Protein AF-A0A9Q1R254-F1 (afdb_monomer_lite)

InterPro domains:
  IPR029058 Alpha/Beta hydrolase fold [G3DSA:3.40.50.1820] (27-172)
  IPR029058 Alpha/Beta hydrolase fold [SSF53474] (48-143)

Foldseek 3Di:
DDDDDDDDDDPPPVVVVVVVCVVVVVVVVVVVVVVVVLCVLDDDVVVCVVVVCPQEHEEEAEAQRVSNVVSCCPPPVRRYPYYYYHNYPDDLPDPPDDVVVSVVVLVLADPLQNVLVCCCPVVVVCNVVVCPDPVGDDGCVVVVPCPSPDPVRVVCVVVVVVVVVVVVVVVVVVVVD

Structure (mmCIF, N/CA/C/O backbone):
data_AF-A0A9Q1R254-F1
#
_entry.id   AF-A0A9Q1R254-F1
#
loop_
_atom_site.group_PDB
_atom_site.id
_atom_site.type_symbol
_atom_site.label_atom_id
_atom_site.label_alt_id
_atom_site.label_comp_id
_atom_site.label_asym_id
_atom_site.label_entity_id
_atom_site.label_seq_id
_atom_site.pdbx_PDB_ins_code
_atom_site.Cartn_x
_atom_site.Cartn_y
_atom_site.Cartn_z
_atom_site.occupancy
_atom_site.B_iso_or_equiv
_atom_site.auth_seq_id
_atom_site.auth_comp_id
_atom_site.auth_asym_id
_atom_site.auth_atom_id
_atom_site.pdbx_PDB_model_num
ATOM 1 N N . MET A 1 1 ? 62.748 18.269 18.578 1.00 40.09 1 MET A N 1
ATOM 2 C CA . MET A 1 1 ? 61.401 18.625 19.075 1.00 40.09 1 MET A CA 1
ATOM 3 C C . MET A 1 1 ? 60.491 17.423 18.881 1.00 40.09 1 MET A C 1
ATOM 5 O O . MET A 1 1 ? 60.036 17.167 17.776 1.00 40.09 1 MET A O 1
ATOM 9 N N . THR A 1 2 ? 60.335 16.619 19.926 1.00 38.47 2 THR A N 1
ATOM 10 C CA . THR A 1 2 ? 59.513 15.404 19.957 1.00 38.47 2 THR A CA 1
ATOM 11 C C . THR A 1 2 ? 58.050 15.796 20.177 1.00 38.47 2 THR A C 1
ATOM 13 O O . THR A 1 2 ? 57.707 16.330 21.225 1.00 38.47 2 THR A O 1
ATOM 16 N N . GLN A 1 3 ? 57.187 15.561 19.187 1.00 42.81 3 GLN A N 1
ATOM 17 C CA . GLN A 1 3 ? 55.733 15.679 19.339 1.00 42.81 3 GLN A CA 1
ATOM 18 C C . GLN A 1 3 ? 55.213 14.425 20.053 1.00 42.81 3 GLN A C 1
ATOM 20 O O . GLN A 1 3 ? 55.201 13.330 19.491 1.00 42.81 3 GLN A O 1
ATOM 25 N N . GLN A 1 4 ? 54.820 14.583 21.315 1.00 41.72 4 GLN A N 1
ATOM 26 C CA . GLN A 1 4 ? 54.208 13.544 22.135 1.00 41.72 4 GLN A CA 1
ATOM 27 C C . GLN A 1 4 ? 52.731 13.402 21.742 1.00 41.72 4 GLN A C 1
ATOM 29 O O . GLN A 1 4 ? 51.895 14.225 22.103 1.00 41.72 4 GLN A O 1
ATOM 34 N N . LYS A 1 5 ? 52.402 12.358 20.974 1.00 48.88 5 LYS A N 1
ATOM 35 C CA . LYS A 1 5 ? 51.019 12.019 20.614 1.00 48.88 5 LYS A CA 1
ATOM 36 C C . LYS A 1 5 ? 50.372 11.292 21.799 1.00 48.88 5 LYS A C 1
ATOM 38 O O . LYS A 1 5 ? 50.595 10.099 21.987 1.00 48.88 5 LYS A O 1
ATOM 43 N N . SER A 1 6 ? 49.614 12.009 22.626 1.00 45.56 6 SER A N 1
ATOM 44 C CA . SER A 1 6 ? 48.858 11.424 23.737 1.00 45.56 6 SER A CA 1
ATOM 45 C C . SER A 1 6 ? 47.623 10.685 23.209 1.00 45.56 6 SER A C 1
ATOM 47 O O . SER A 1 6 ? 46.562 11.254 22.964 1.00 45.56 6 SER A O 1
ATOM 49 N N . SER A 1 7 ? 47.757 9.377 23.012 1.00 56.75 7 SER A N 1
ATOM 50 C CA . SER A 1 7 ? 46.615 8.480 22.850 1.00 56.75 7 SER A CA 1
ATOM 51 C C . SER A 1 7 ? 45.930 8.307 24.204 1.00 56.75 7 SER A C 1
ATOM 53 O O . SER A 1 7 ? 46.483 7.664 25.095 1.00 56.75 7 SER A O 1
ATOM 55 N N . ILE A 1 8 ? 44.741 8.893 24.359 1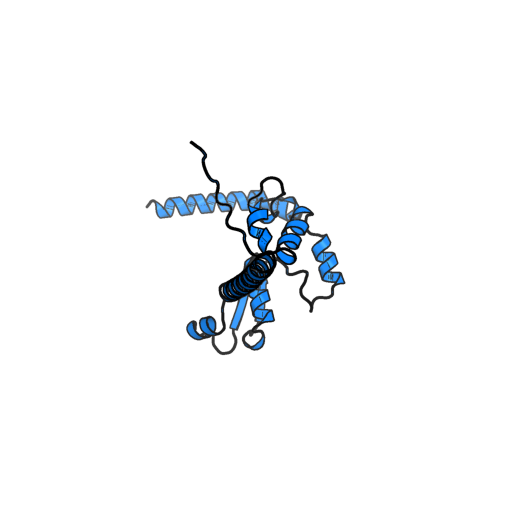.00 61.72 8 ILE A N 1
ATOM 56 C CA . ILE A 1 8 ? 43.856 8.666 25.508 1.00 61.72 8 ILE A CA 1
ATOM 57 C C . ILE A 1 8 ? 43.445 7.182 25.485 1.00 61.72 8 ILE A C 1
ATOM 59 O O . ILE A 1 8 ? 42.786 6.765 24.528 1.00 61.72 8 ILE A O 1
ATOM 63 N N . PRO A 1 9 ? 43.820 6.359 26.480 1.00 54.50 9 PRO A N 1
ATOM 64 C CA . PRO A 1 9 ? 43.433 4.957 26.499 1.00 54.50 9 PRO A CA 1
ATOM 65 C C . PRO A 1 9 ? 41.979 4.861 26.970 1.00 54.50 9 PRO A C 1
ATOM 67 O O . PRO A 1 9 ? 41.678 5.092 28.140 1.00 54.50 9 PRO A O 1
ATOM 70 N N . LEU A 1 10 ? 41.056 4.542 26.059 1.00 55.44 10 LEU A N 1
ATOM 71 C CA . LEU A 1 10 ? 39.686 4.224 26.456 1.00 55.44 10 LEU A CA 1
ATOM 72 C C . LEU A 1 10 ? 39.630 2.803 27.053 1.00 55.44 10 LEU A C 1
ATOM 74 O O . LEU A 1 10 ? 40.148 1.869 26.435 1.00 55.44 10 LEU A O 1
ATOM 78 N N . PRO A 1 11 ? 38.982 2.605 28.218 1.00 57.16 11 PRO A N 1
ATOM 79 C CA . PRO A 1 11 ? 38.885 1.298 28.856 1.00 57.16 11 PRO A CA 1
ATOM 80 C C . PRO A 1 11 ? 38.112 0.304 27.977 1.00 57.16 11 PRO A C 1
ATOM 82 O O . PRO A 1 11 ? 36.955 0.534 27.608 1.00 57.16 11 PRO A O 1
ATOM 85 N N . SER A 1 12 ? 38.744 -0.836 27.690 1.00 58.22 12 SER A N 1
ATOM 86 C CA . SER A 1 12 ? 38.355 -1.868 26.712 1.00 58.22 12 SER A CA 1
ATOM 87 C C . SER A 1 12 ? 37.078 -2.669 27.029 1.00 58.22 12 SER A C 1
ATOM 89 O O . SER A 1 12 ? 36.809 -3.682 26.395 1.00 58.22 12 SER A O 1
ATOM 91 N N . GLY A 1 13 ? 36.239 -2.203 27.955 1.00 60.00 13 GLY A N 1
ATOM 92 C CA . GLY A 1 13 ? 34.923 -2.791 28.250 1.00 60.00 13 GLY A CA 1
ATOM 93 C C . GLY A 1 13 ? 33.771 -1.785 28.280 1.00 60.00 13 GLY A C 1
ATOM 94 O O . GLY A 1 13 ? 32.606 -2.177 28.351 1.00 60.00 13 GLY A O 1
ATOM 95 N N . MET A 1 14 ? 34.071 -0.484 28.226 1.00 63.06 14 MET A N 1
ATOM 96 C CA . MET A 1 14 ? 33.072 0.577 28.390 1.00 63.06 14 MET A CA 1
ATOM 97 C C . MET A 1 14 ? 32.495 1.030 27.045 1.00 63.06 14 MET A C 1
ATOM 99 O O . MET A 1 14 ? 31.312 1.343 26.955 1.00 63.06 14 MET A O 1
ATOM 103 N N . PHE A 1 15 ? 33.301 0.970 25.981 1.00 66.38 15 PHE A N 1
ATOM 104 C CA . PHE A 1 15 ? 32.892 1.357 24.630 1.00 66.38 15 PHE A CA 1
ATOM 105 C C . PHE A 1 15 ? 31.751 0.485 24.088 1.00 66.38 15 PHE A C 1
ATOM 107 O O . PHE A 1 15 ? 30.771 1.012 23.575 1.00 66.38 15 PHE A O 1
ATOM 114 N N . GLY A 1 16 ? 31.822 -0.838 24.278 1.00 64.56 16 GLY A N 1
ATOM 115 C CA . GLY A 1 16 ? 30.761 -1.755 23.845 1.00 64.56 16 GLY A CA 1
ATOM 116 C C . GLY A 1 16 ? 29.430 -1.520 24.568 1.00 64.56 16 GLY A C 1
ATOM 117 O O . GLY A 1 16 ? 28.373 -1.576 23.947 1.00 64.56 16 GLY A O 1
ATOM 118 N N . LYS A 1 17 ? 29.473 -1.179 25.863 1.00 69.56 17 LYS A N 1
ATOM 119 C CA . LYS A 1 17 ? 28.273 -0.848 26.648 1.00 69.56 17 LYS A CA 1
ATOM 120 C C . LYS A 1 17 ? 27.671 0.491 26.228 1.00 69.56 17 LYS A C 1
ATOM 122 O O . LYS A 1 17 ? 26.460 0.580 26.071 1.00 69.56 17 LYS A O 1
ATOM 127 N N . ILE A 1 18 ? 28.509 1.504 25.999 1.00 77.38 18 ILE A N 1
ATOM 128 C CA . ILE A 1 18 ? 28.068 2.808 25.485 1.00 77.38 18 ILE A CA 1
ATOM 129 C C . ILE A 1 18 ? 27.440 2.638 24.098 1.00 77.38 18 ILE A C 1
ATOM 131 O O . ILE A 1 18 ? 26.356 3.156 23.859 1.00 77.38 18 ILE A O 1
ATOM 135 N N . LEU A 1 19 ? 28.058 1.850 23.216 1.00 74.38 19 LEU A N 1
ATOM 136 C CA . LEU A 1 19 ? 27.525 1.573 21.885 1.00 74.38 19 LEU A CA 1
ATOM 137 C C . LEU A 1 19 ? 26.190 0.820 21.948 1.00 74.38 19 LEU A C 1
ATOM 139 O O . LEU A 1 19 ? 25.266 1.172 21.224 1.00 74.38 19 LEU A O 1
ATOM 143 N N . ALA A 1 20 ? 26.054 -0.161 22.845 1.00 69.56 20 AL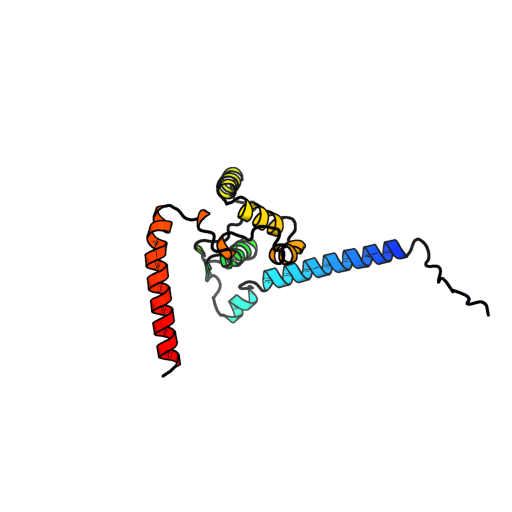A A N 1
ATOM 144 C CA . ALA A 1 20 ? 24.800 -0.882 23.050 1.00 69.56 20 ALA A CA 1
ATOM 145 C C . ALA A 1 20 ? 23.686 0.030 23.587 1.00 69.56 20 ALA A C 1
ATOM 147 O O . ALA A 1 20 ? 22.558 -0.048 23.114 1.00 69.56 20 ALA A O 1
ATOM 148 N N . VAL A 1 21 ? 23.993 0.931 24.525 1.00 77.06 21 VAL A N 1
ATOM 149 C CA . VAL A 1 21 ? 23.020 1.905 25.051 1.00 77.06 21 VAL A CA 1
ATOM 150 C C . VAL A 1 21 ? 22.623 2.920 23.980 1.00 77.06 21 VAL A C 1
ATOM 152 O O . VAL A 1 21 ? 21.440 3.219 23.846 1.00 77.06 21 VAL A O 1
ATOM 155 N N . LEU A 1 22 ? 23.573 3.404 23.176 1.00 78.50 22 LEU A N 1
ATOM 156 C CA . LEU A 1 22 ? 23.280 4.281 22.041 1.00 78.50 22 LEU A CA 1
ATOM 157 C C . LEU A 1 22 ? 22.449 3.561 20.976 1.00 78.50 22 LEU A C 1
ATOM 159 O O . LEU A 1 22 ? 21.529 4.156 20.427 1.00 78.50 22 LEU A O 1
ATOM 163 N N . PHE A 1 23 ? 22.717 2.279 20.723 1.00 77.56 23 PHE A N 1
ATOM 164 C CA . PHE A 1 23 ? 21.960 1.465 19.777 1.00 77.56 23 PHE A CA 1
ATOM 165 C C . PHE A 1 23 ? 20.539 1.180 20.272 1.00 77.56 23 PHE A C 1
ATOM 167 O O . PHE A 1 23 ? 19.589 1.390 19.530 1.00 77.56 23 PHE A O 1
ATOM 174 N N . ILE A 1 24 ? 20.362 0.786 21.536 1.00 75.88 24 ILE A N 1
ATOM 175 C CA . ILE A 1 24 ? 19.038 0.581 22.146 1.00 75.88 24 ILE A CA 1
ATOM 176 C C . ILE A 1 24 ? 18.273 1.906 22.226 1.00 75.88 24 ILE A C 1
ATOM 178 O O . ILE A 1 24 ? 17.088 1.944 21.913 1.00 75.88 24 ILE A O 1
ATOM 182 N N . GLY A 1 25 ? 18.942 3.001 22.592 1.00 76.25 25 GLY A N 1
ATOM 183 C CA . GLY A 1 25 ? 18.357 4.341 22.616 1.00 76.25 25 GLY A CA 1
ATOM 184 C C . GLY A 1 25 ? 17.936 4.813 21.225 1.00 76.25 25 GLY A C 1
ATOM 185 O O . GLY A 1 25 ? 16.844 5.352 21.070 1.00 76.25 25 GLY A O 1
ATOM 186 N N . PHE A 1 26 ? 18.748 4.540 20.203 1.00 80.88 26 PHE A N 1
ATOM 187 C CA . PHE A 1 26 ? 18.415 4.810 18.807 1.00 80.88 26 PHE A CA 1
ATOM 188 C C . PHE A 1 26 ? 17.265 3.928 18.312 1.00 80.88 26 PHE A C 1
ATOM 190 O O . PHE A 1 26 ? 16.360 4.441 17.667 1.00 80.88 26 PHE A O 1
ATOM 197 N N . LEU A 1 27 ? 17.239 2.636 18.657 1.00 71.19 27 LEU A N 1
ATOM 198 C CA . LEU A 1 27 ? 16.130 1.735 18.334 1.00 71.19 27 LEU A CA 1
ATOM 199 C C . LEU A 1 27 ? 14.831 2.161 19.025 1.00 71.19 27 LEU A C 1
ATOM 201 O O . LEU A 1 27 ? 13.783 2.154 18.393 1.00 71.19 27 LEU A O 1
ATOM 205 N N . ALA A 1 28 ? 14.889 2.570 20.292 1.00 67.62 28 ALA A N 1
ATOM 206 C CA . ALA A 1 28 ? 13.735 3.069 21.034 1.00 67.62 28 ALA A CA 1
ATOM 207 C C . ALA A 1 28 ? 13.244 4.417 20.482 1.00 67.62 28 ALA A C 1
ATOM 209 O O . ALA A 1 28 ? 12.041 4.621 20.339 1.00 67.62 28 ALA A O 1
ATOM 210 N N . TYR A 1 29 ? 14.163 5.318 20.123 1.00 73.44 29 TYR A N 1
ATOM 211 C CA . TYR A 1 29 ? 13.840 6.580 19.462 1.00 73.44 29 TYR A CA 1
ATOM 212 C C . TYR A 1 29 ? 13.232 6.349 18.078 1.00 73.44 29 TYR A C 1
ATOM 214 O O . TYR A 1 29 ? 12.195 6.924 17.774 1.00 73.44 29 TYR A O 1
ATOM 222 N N . ALA A 1 30 ? 13.818 5.465 17.269 1.00 64.69 30 ALA A N 1
ATOM 223 C CA . ALA A 1 30 ? 13.290 5.088 15.966 1.00 64.69 30 ALA A CA 1
ATOM 224 C C . ALA A 1 30 ? 11.918 4.419 16.101 1.00 64.69 30 ALA A C 1
ATOM 226 O O . ALA A 1 30 ? 11.001 4.779 15.377 1.00 64.69 30 ALA A O 1
ATOM 227 N N . TYR A 1 31 ? 11.732 3.517 17.069 1.00 60.09 31 TYR A N 1
ATOM 228 C CA . TYR A 1 31 ? 10.437 2.901 17.364 1.00 60.09 31 TYR A CA 1
ATOM 229 C C . TYR A 1 31 ? 9.390 3.947 17.752 1.00 60.09 31 TYR A C 1
ATOM 231 O O . T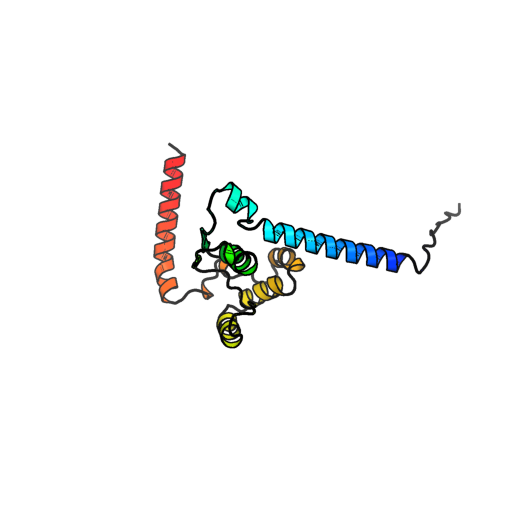YR A 1 31 ? 8.276 3.916 17.236 1.00 60.09 31 TYR A O 1
ATOM 239 N N . ARG A 1 32 ? 9.748 4.911 18.609 1.00 57.81 32 ARG A N 1
ATOM 240 C CA . ARG A 1 32 ? 8.846 5.995 19.010 1.00 57.81 32 ARG A CA 1
ATOM 241 C C . ARG A 1 32 ? 8.540 6.950 17.857 1.00 57.81 32 ARG A C 1
ATOM 243 O O . ARG A 1 32 ? 7.381 7.278 17.662 1.00 57.81 32 ARG A O 1
ATOM 250 N N . ALA A 1 33 ? 9.530 7.317 17.049 1.00 51.31 33 ALA A N 1
ATOM 251 C CA . ALA A 1 33 ? 9.336 8.135 15.854 1.00 51.31 33 ALA A CA 1
ATOM 252 C C . ALA A 1 33 ? 8.478 7.414 14.799 1.00 51.31 33 ALA A C 1
ATOM 254 O O . ALA A 1 33 ? 7.669 8.045 14.128 1.00 51.31 33 ALA A O 1
ATOM 255 N N . ILE A 1 34 ? 8.601 6.088 14.684 1.00 53.78 34 ILE A N 1
ATOM 256 C CA . ILE A 1 34 ? 7.737 5.257 13.837 1.00 53.78 34 ILE A CA 1
ATOM 257 C C . ILE A 1 34 ? 6.312 5.210 14.408 1.00 53.78 34 ILE A C 1
ATOM 259 O O . ILE A 1 34 ? 5.368 5.347 13.640 1.00 53.78 34 ILE A O 1
ATOM 263 N N . GLN A 1 35 ? 6.129 5.078 15.727 1.00 50.31 35 GLN A N 1
ATOM 264 C CA . GLN A 1 35 ? 4.805 5.147 16.367 1.00 50.31 35 GLN A CA 1
ATOM 265 C C . GLN A 1 35 ? 4.150 6.518 16.175 1.00 50.31 35 GLN A C 1
ATOM 267 O O . GLN A 1 35 ? 2.996 6.595 15.773 1.00 50.31 35 GLN A O 1
ATOM 272 N N . GLU A 1 36 ? 4.895 7.601 16.388 1.00 47.28 36 GLU A N 1
ATOM 273 C CA . GLU A 1 36 ? 4.424 8.970 16.169 1.00 47.28 36 GLU A CA 1
ATOM 274 C C . GLU A 1 36 ? 4.097 9.216 14.690 1.00 47.28 36 GLU A C 1
ATOM 276 O O . GLU A 1 36 ? 3.077 9.824 14.395 1.00 47.28 36 GLU A O 1
ATOM 281 N N . ALA A 1 37 ? 4.876 8.672 13.749 1.00 45.53 37 ALA A N 1
ATOM 282 C CA . ALA A 1 37 ? 4.577 8.744 12.319 1.00 45.53 37 ALA A CA 1
ATOM 283 C C . ALA A 1 37 ? 3.352 7.898 11.914 1.00 45.53 37 ALA A C 1
ATOM 285 O O . ALA A 1 37 ? 2.582 8.310 11.046 1.00 45.53 37 ALA A O 1
ATOM 286 N N . VAL A 1 38 ? 3.132 6.744 12.551 1.00 47.69 38 VAL A N 1
ATOM 287 C CA . VAL A 1 38 ? 1.933 5.905 12.359 1.00 47.69 38 VAL A CA 1
ATOM 288 C C . VAL A 1 38 ? 0.686 6.588 12.929 1.00 47.69 38 VAL A C 1
ATOM 290 O O . VAL A 1 38 ? -0.366 6.553 12.299 1.00 47.69 38 VAL A O 1
ATOM 293 N N . VAL A 1 39 ? 0.800 7.277 14.067 1.00 50.25 39 VAL A N 1
ATOM 294 C CA . VAL A 1 39 ? -0.286 8.092 14.640 1.00 50.25 39 VAL A CA 1
ATOM 295 C C . VAL A 1 39 ? -0.522 9.370 13.818 1.00 50.25 39 VAL A C 1
ATOM 297 O O . VAL A 1 39 ? -1.663 9.789 13.642 1.00 50.25 39 VAL A O 1
ATOM 300 N N . ALA A 1 40 ? 0.529 9.968 13.251 1.00 45.41 40 ALA A N 1
ATOM 301 C CA . ALA A 1 40 ? 0.447 11.208 12.479 1.00 45.41 40 ALA A CA 1
ATOM 302 C C . ALA A 1 40 ? -0.083 11.036 11.042 1.00 45.41 40 ALA A C 1
ATOM 304 O O . ALA A 1 40 ? -0.397 12.032 10.394 1.00 45.41 40 ALA A O 1
ATOM 305 N N . THR A 1 41 ? -0.197 9.809 10.517 1.00 51.34 41 THR A N 1
ATOM 306 C CA . THR A 1 41 ? -0.538 9.572 9.098 1.00 51.34 41 THR A CA 1
ATOM 307 C C . THR A 1 41 ? -2.025 9.351 8.794 1.00 51.34 41 THR A C 1
ATOM 309 O O . THR A 1 41 ? -2.375 9.148 7.633 1.00 51.34 41 THR A O 1
ATOM 312 N N . GLY A 1 42 ? -2.932 9.520 9.762 1.00 60.53 42 GLY A N 1
ATOM 313 C CA . GLY A 1 42 ? -4.342 9.784 9.444 1.00 60.53 42 GLY A CA 1
ATOM 314 C C . GLY A 1 42 ? -5.316 9.378 10.542 1.00 60.53 42 GLY A C 1
ATOM 315 O O . GLY A 1 42 ? -5.500 8.193 10.771 1.00 60.53 42 GLY A O 1
ATOM 316 N N . LEU A 1 43 ? -5.969 10.369 11.161 1.00 61.03 43 LEU A N 1
ATOM 317 C CA . LEU A 1 43 ? -7.022 10.242 12.185 1.00 61.03 43 LEU A CA 1
ATOM 318 C C . LEU A 1 43 ? -6.641 9.433 13.443 1.00 61.03 43 LEU A C 1
ATOM 320 O O . LEU A 1 43 ? -7.005 8.271 13.595 1.00 61.03 43 LEU A O 1
ATOM 324 N N . SER A 1 44 ? -6.005 10.081 14.422 1.00 68.81 44 SER A N 1
ATOM 325 C CA . SER A 1 44 ? -6.034 9.564 15.797 1.00 68.81 44 SER A CA 1
ATOM 326 C C . SER A 1 44 ? -7.454 9.697 16.392 1.00 68.81 44 SER A C 1
ATOM 328 O O . SER A 1 44 ? -8.238 10.520 15.904 1.00 68.81 44 SER A O 1
ATOM 330 N N . PRO A 1 45 ? -7.826 8.921 17.431 1.00 69.19 45 PRO A N 1
ATOM 331 C CA . PRO A 1 45 ? -9.091 9.106 18.150 1.00 69.19 45 PRO A CA 1
ATOM 332 C C . PRO A 1 45 ? -9.328 10.551 18.582 1.00 69.19 45 PRO A C 1
ATOM 334 O O . PRO A 1 45 ? -10.425 11.068 18.414 1.00 69.19 45 PRO A O 1
ATOM 337 N N . GLU A 1 46 ? -8.279 11.216 19.059 1.00 72.81 46 GLU A N 1
ATOM 338 C CA . GLU A 1 46 ? -8.325 12.598 19.523 1.00 72.81 46 GLU A CA 1
ATOM 339 C C . GLU A 1 46 ? -8.632 13.555 18.371 1.00 72.81 46 GLU A C 1
ATOM 341 O O . GLU A 1 46 ? -9.432 14.471 18.534 1.00 72.81 46 GLU A O 1
ATOM 346 N N . LEU A 1 47 ? -8.054 13.322 17.186 1.00 76.25 47 LEU A N 1
ATOM 347 C CA . LEU A 1 47 ? -8.380 14.099 15.991 1.00 76.25 47 LEU A CA 1
ATOM 348 C C . LEU A 1 47 ? -9.819 13.833 15.529 1.00 76.25 47 LEU A C 1
ATOM 350 O O . LEU A 1 47 ? -10.510 14.760 15.121 1.00 76.25 47 LEU A O 1
ATOM 354 N N . ALA A 1 48 ? -10.294 12.588 15.607 1.00 78.31 48 ALA A N 1
ATOM 355 C CA . ALA A 1 48 ? -11.681 12.257 15.284 1.00 78.31 48 ALA A CA 1
ATOM 356 C C . ALA A 1 48 ? -12.678 12.920 16.252 1.00 78.31 48 ALA A C 1
ATOM 358 O O . ALA A 1 48 ? -13.744 13.362 15.821 1.00 78.31 48 ALA A O 1
ATOM 359 N N . ASP A 1 49 ? -12.316 13.021 17.534 1.00 85.00 49 ASP A N 1
ATOM 360 C CA . ASP A 1 49 ? -13.098 13.711 18.561 1.00 85.00 49 ASP A CA 1
ATOM 361 C C . ASP A 1 49 ? -13.078 15.233 18.347 1.00 85.00 49 ASP A C 1
ATOM 363 O O . ASP A 1 49 ? -14.126 15.869 18.405 1.00 85.00 49 ASP A O 1
ATOM 367 N N . GLN A 1 50 ? -11.918 15.814 18.011 1.00 85.19 50 GLN A N 1
ATOM 368 C CA . GLN A 1 50 ? -11.782 17.234 17.650 1.00 85.19 50 GLN A CA 1
ATOM 369 C C . GLN A 1 50 ? -12.565 17.616 16.391 1.00 85.19 50 GLN A C 1
ATOM 371 O O . GLN A 1 50 ? -13.046 18.739 16.280 1.00 85.19 50 GLN A O 1
ATOM 376 N N . LEU A 1 51 ? -12.669 16.694 15.434 1.00 84.00 51 LEU A N 1
ATOM 377 C CA . LEU A 1 51 ? -13.458 16.862 14.215 1.00 84.00 51 LEU A CA 1
ATOM 378 C C . LEU A 1 51 ? -14.945 16.541 14.421 1.00 84.00 51 LEU A C 1
ATOM 380 O O . LEU A 1 51 ? -15.702 16.565 13.452 1.00 84.00 51 LEU A O 1
ATOM 384 N N . GLU A 1 52 ? -15.354 16.212 15.651 1.00 88.94 52 GLU A N 1
ATOM 385 C CA . GLU A 1 52 ? -16.733 15.888 16.023 1.00 88.94 52 GLU A CA 1
ATOM 386 C C . GLU A 1 52 ? -17.358 14.801 15.127 1.00 88.94 52 GLU A C 1
ATOM 388 O O . GLU A 1 52 ? -18.558 14.796 14.852 1.00 88.94 52 GLU A O 1
ATOM 393 N N . LEU A 1 53 ? -16.554 13.819 14.691 1.00 85.81 53 LEU A N 1
ATOM 394 C CA . LEU A 1 53 ? -17.000 12.742 13.790 1.00 85.81 53 LEU A CA 1
ATOM 395 C C . LEU A 1 53 ? -17.989 11.767 14.449 1.00 85.81 53 LEU A C 1
ATOM 397 O O . LEU A 1 53 ? -18.522 10.870 13.794 1.00 85.81 53 LEU A O 1
ATOM 401 N N . GLY A 1 54 ? -18.220 11.931 15.750 1.00 88.69 54 GLY A N 1
ATOM 402 C CA . GLY A 1 54 ? -19.089 11.095 16.558 1.00 88.69 54 GLY A CA 1
ATOM 403 C C . GLY A 1 54 ? -18.419 9.809 17.047 1.00 88.69 54 GLY A C 1
ATOM 404 O O . GLY A 1 54 ? -17.206 9.593 16.953 1.00 88.69 54 GLY A O 1
ATOM 405 N N . SER A 1 55 ? -19.246 8.929 17.613 1.00 90.62 55 SER A N 1
ATOM 406 C CA . SER A 1 55 ? -18.788 7.672 18.213 1.00 90.62 55 SER A CA 1
ATOM 407 C C . SER A 1 55 ? -18.273 6.674 17.173 1.00 90.62 55 SER A C 1
ATOM 409 O O . SER A 1 55 ? -17.318 5.945 17.452 1.00 90.62 55 SER A O 1
ATOM 411 N N . LYS A 1 56 ? -18.866 6.667 15.971 1.00 93.50 56 LYS A N 1
ATOM 412 C CA . LYS A 1 56 ? -18.427 5.863 14.827 1.00 93.50 56 LYS A CA 1
ATOM 413 C C . LYS A 1 56 ? -18.481 6.650 13.523 1.00 93.50 56 LYS A C 1
ATOM 415 O O . LYS A 1 56 ? -19.465 7.336 13.272 1.00 93.50 56 LYS A O 1
ATOM 420 N N . PHE A 1 57 ? -17.481 6.465 12.664 1.00 90.69 57 PHE A N 1
ATOM 421 C CA . PHE A 1 57 ? -17.377 7.163 11.378 1.00 90.69 57 PHE A CA 1
ATOM 422 C C . PHE A 1 57 ? -16.933 6.242 10.234 1.00 90.69 57 PHE A C 1
ATOM 424 O O . PHE A 1 57 ? -16.421 5.144 10.456 1.00 90.69 57 PHE A O 1
ATOM 431 N N . TYR A 1 58 ? -17.148 6.681 8.993 1.00 92.12 58 TYR A N 1
ATOM 432 C CA . TYR A 1 58 ? -16.661 5.992 7.797 1.00 92.12 58 TYR A CA 1
ATOM 433 C C . TYR A 1 58 ? -15.307 6.552 7.371 1.00 92.12 58 TYR A C 1
ATOM 435 O O . TYR A 1 58 ? -15.074 7.755 7.470 1.00 92.12 58 TYR A O 1
ATOM 443 N N . VAL A 1 59 ? -14.435 5.695 6.843 1.00 90.62 59 VAL A N 1
ATOM 444 C CA . VAL A 1 59 ? -13.149 6.117 6.274 1.00 90.62 59 VAL A CA 1
ATOM 445 C C . VAL A 1 59 ? -12.977 5.580 4.857 1.00 90.62 59 VAL A C 1
ATOM 447 O O . VAL A 1 59 ? -13.346 4.445 4.568 1.00 90.62 59 VAL A O 1
ATOM 450 N N . ALA A 1 60 ? -12.405 6.386 3.965 1.00 89.69 60 ALA A N 1
ATOM 451 C CA . ALA A 1 60 ? -12.052 5.972 2.613 1.00 89.69 60 ALA A CA 1
ATOM 452 C C . ALA A 1 60 ? -10.584 6.303 2.323 1.00 89.69 60 ALA A C 1
ATOM 454 O O . ALA A 1 60 ? -10.131 7.415 2.589 1.00 89.69 60 ALA A O 1
ATOM 455 N N . GLY A 1 61 ? -9.846 5.339 1.775 1.00 85.75 61 GLY A N 1
ATOM 456 C CA . GLY A 1 61 ? -8.432 5.479 1.433 1.00 85.75 61 GLY A CA 1
ATOM 457 C C . GLY A 1 61 ? -8.207 5.240 -0.051 1.00 85.75 61 GLY A C 1
ATOM 458 O O . GLY A 1 61 ? -8.593 4.194 -0.569 1.00 85.75 61 GLY A O 1
ATOM 459 N N . PHE A 1 62 ? -7.561 6.191 -0.723 1.00 85.19 62 PHE A N 1
ATOM 460 C CA . PHE A 1 62 ? -7.161 6.070 -2.125 1.00 85.19 62 PHE A CA 1
ATOM 461 C C . PHE A 1 62 ? -5.647 5.876 -2.242 1.00 85.19 62 PHE A C 1
ATOM 463 O O . PHE A 1 62 ? -4.887 6.623 -1.621 1.00 85.19 62 PHE A O 1
ATOM 470 N N . SER A 1 63 ? -5.196 4.914 -3.056 1.00 85.12 63 SER A N 1
ATOM 471 C CA . SER A 1 63 ? -3.766 4.675 -3.306 1.00 85.12 63 SER A CA 1
ATOM 472 C C . SER A 1 63 ? -2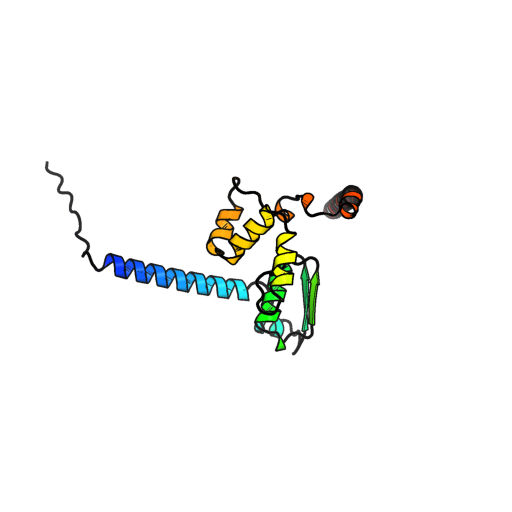.978 4.488 -1.998 1.00 85.12 63 SER A C 1
ATOM 474 O O . SER A 1 63 ? -3.320 3.628 -1.180 1.00 85.12 63 SER A O 1
ATOM 476 N N . MET A 1 64 ? -1.944 5.296 -1.758 1.00 83.00 64 MET A N 1
ATOM 477 C CA . MET A 1 64 ? -1.159 5.278 -0.520 1.00 83.00 64 MET A CA 1
ATOM 478 C C . MET A 1 64 ? -2.004 5.577 0.730 1.00 83.00 64 MET A C 1
ATOM 480 O O . MET A 1 64 ? -1.694 5.075 1.807 1.00 83.00 64 MET A O 1
ATOM 484 N N . GLY A 1 65 ? -3.125 6.293 0.586 1.00 81.56 65 GLY A N 1
ATOM 485 C CA . GLY A 1 65 ? -4.099 6.520 1.658 1.00 81.56 65 GLY A CA 1
ATOM 486 C C . GLY A 1 65 ? -4.736 5.234 2.199 1.00 81.56 65 GLY A C 1
ATOM 487 O O . GLY A 1 65 ? -5.252 5.229 3.313 1.00 81.56 65 GLY A O 1
ATOM 488 N N . GLY A 1 66 ? -4.642 4.116 1.470 1.00 86.38 66 GLY A N 1
ATOM 489 C CA . GLY A 1 66 ? -5.007 2.800 1.993 1.00 86.38 66 GLY A CA 1
ATOM 490 C C . GLY A 1 66 ? -4.213 2.409 3.245 1.00 86.38 66 GLY A C 1
ATOM 491 O O . GLY A 1 66 ? -4.772 1.774 4.130 1.00 86.38 66 GLY A O 1
ATOM 492 N N . GLN A 1 67 ? -2.951 2.840 3.383 1.00 84.88 67 GLN A N 1
ATOM 493 C CA . GLN A 1 67 ? -2.123 2.554 4.567 1.00 84.88 67 GLN A CA 1
ATOM 494 C C . GLN A 1 67 ? -2.692 3.173 5.851 1.00 84.88 67 GLN A C 1
ATOM 496 O O . GLN A 1 67 ? -2.672 2.537 6.908 1.00 84.88 67 GLN A O 1
ATOM 501 N N . ALA A 1 68 ? -3.274 4.371 5.751 1.00 83.81 68 ALA A N 1
ATOM 502 C CA . ALA A 1 68 ? -3.983 4.994 6.865 1.00 83.81 68 ALA A CA 1
ATOM 503 C C . ALA A 1 68 ? -5.231 4.176 7.232 1.00 83.81 68 ALA A C 1
ATOM 505 O O . ALA A 1 68 ? -5.431 3.832 8.392 1.00 83.81 68 ALA A O 1
ATOM 506 N N . VAL A 1 69 ? -6.020 3.757 6.237 1.00 88.12 69 VAL A N 1
ATOM 507 C CA . VAL A 1 69 ? -7.209 2.918 6.466 1.00 88.12 69 VAL A CA 1
ATOM 508 C C . VAL A 1 69 ? -6.852 1.575 7.110 1.00 88.12 69 VAL A C 1
ATOM 510 O O . VAL A 1 69 ? -7.502 1.180 8.076 1.00 88.12 69 VAL A O 1
ATOM 513 N N . TRP A 1 70 ? -5.797 0.896 6.646 1.00 87.62 70 TRP A N 1
ATOM 514 C CA . TRP A 1 70 ? -5.307 -0.343 7.262 1.00 87.62 70 TRP A CA 1
ATOM 515 C C . TRP A 1 70 ? -4.907 -0.135 8.727 1.00 87.62 70 TRP A C 1
ATOM 517 O O . TRP A 1 70 ? -5.224 -0.961 9.581 1.00 87.62 70 TRP A O 1
ATOM 527 N N . THR A 1 71 ? -4.251 0.983 9.035 1.00 85.50 71 THR A N 1
ATOM 528 C CA . THR A 1 71 ? -3.875 1.355 10.407 1.00 85.50 71 THR A CA 1
ATOM 529 C C . THR A 1 71 ? -5.112 1.567 11.281 1.00 85.50 71 THR A C 1
ATOM 531 O O . THR A 1 71 ? -5.201 0.997 12.369 1.00 85.50 71 THR A O 1
ATOM 534 N N . LEU A 1 72 ? -6.112 2.301 10.791 1.00 87.50 72 LEU A N 1
ATOM 535 C CA . LEU A 1 72 ? -7.354 2.558 11.528 1.00 87.50 72 LEU A CA 1
ATOM 536 C C . LEU A 1 72 ? -8.138 1.270 11.799 1.00 87.50 72 LEU A C 1
ATOM 538 O O . LEU A 1 72 ? -8.602 1.053 12.919 1.00 87.50 72 LEU A O 1
ATOM 542 N N . LEU A 1 73 ? -8.210 0.379 10.806 1.00 88.81 73 LEU A N 1
ATOM 543 C CA . LEU A 1 73 ? -8.795 -0.954 10.960 1.00 88.81 73 LEU A CA 1
ATOM 544 C C . LEU A 1 73 ? -8.057 -1.794 12.013 1.00 88.81 73 LEU A C 1
ATOM 546 O O . LEU A 1 73 ? -8.687 -2.604 12.689 1.00 88.81 73 LEU A O 1
ATOM 550 N N . LYS A 1 74 ? -6.739 -1.605 12.172 1.00 87.38 74 LYS A N 1
ATOM 551 C CA . LYS A 1 74 ? -5.933 -2.333 13.163 1.00 87.38 74 LYS A CA 1
ATOM 552 C C . LYS A 1 74 ? -6.161 -1.828 14.582 1.00 87.38 74 LYS A C 1
ATOM 554 O O . LYS A 1 74 ? -6.340 -2.629 15.494 1.00 87.38 74 LYS A O 1
ATOM 559 N N . TYR A 1 75 ? -6.075 -0.514 14.770 1.00 86.69 75 TYR A N 1
ATOM 560 C CA . TYR A 1 75 ? -5.913 0.079 16.098 1.00 86.69 75 TYR A CA 1
ATOM 561 C C . TYR A 1 75 ? -7.215 0.611 16.689 1.00 86.69 75 TYR A C 1
ATOM 563 O O . TYR A 1 75 ? -7.383 0.572 17.906 1.00 86.69 75 TYR A O 1
ATOM 571 N N . ILE A 1 76 ? -8.156 1.071 15.860 1.00 89.25 76 ILE A N 1
ATOM 572 C CA . ILE A 1 76 ? -9.415 1.659 16.335 1.00 89.25 76 ILE A CA 1
ATOM 573 C C . ILE A 1 76 ? -10.662 1.088 15.638 1.00 89.25 76 ILE A C 1
ATOM 575 O O . ILE A 1 76 ? -11.605 1.837 15.376 1.00 89.25 76 ILE A O 1
ATOM 579 N N . PRO A 1 77 ? -10.754 -0.235 15.385 1.00 90.12 77 PRO A N 1
ATOM 580 C CA . PRO A 1 77 ? -11.888 -0.807 14.653 1.00 90.12 77 PRO A CA 1
ATOM 581 C C . PRO A 1 77 ? -13.243 -0.498 15.310 1.00 90.12 77 PRO A C 1
ATOM 583 O O . PRO A 1 77 ? -14.252 -0.372 14.626 1.00 90.12 77 PRO A O 1
ATOM 586 N N . HIS A 1 78 ? -13.270 -0.310 16.634 1.00 92.00 78 HIS A N 1
ATOM 587 C CA . HIS A 1 78 ? -14.474 0.036 17.393 1.00 92.00 78 HIS A CA 1
ATOM 588 C C . HIS A 1 78 ? -15.029 1.444 17.090 1.00 92.00 78 HIS A C 1
ATOM 590 O O . HIS A 1 78 ? -16.225 1.668 17.288 1.00 92.00 78 HIS A O 1
ATOM 596 N N . ARG A 1 79 ? -14.192 2.370 16.595 1.00 91.38 79 ARG A N 1
ATOM 597 C CA . ARG A 1 79 ? -14.570 3.730 16.161 1.00 91.38 79 ARG A CA 1
ATOM 598 C C . ARG A 1 79 ? -15.005 3.790 14.693 1.00 91.38 79 ARG A C 1
ATOM 600 O O . ARG A 1 79 ? -15.441 4.839 14.232 1.00 91.38 79 ARG A O 1
ATOM 607 N N . LEU A 1 80 ? -14.900 2.697 13.939 1.00 92.81 80 LEU A N 1
ATOM 608 C CA . LEU A 1 80 ? -15.263 2.677 12.525 1.00 92.81 80 LEU A CA 1
ATOM 609 C C . LEU A 1 80 ? -16.680 2.119 12.337 1.00 92.81 80 LEU A C 1
ATOM 611 O O . LEU A 1 80 ? -17.013 1.034 12.812 1.00 92.81 80 LEU A O 1
ATOM 615 N N . ALA A 1 81 ? -17.521 2.868 11.626 1.00 94.81 81 ALA A N 1
ATOM 616 C CA . ALA A 1 81 ? -18.785 2.380 11.076 1.00 94.81 81 ALA A CA 1
ATOM 617 C C . ALA A 1 81 ? -18.550 1.563 9.794 1.00 94.81 81 ALA A C 1
ATOM 619 O O . ALA A 1 81 ? -19.294 0.628 9.509 1.00 94.81 81 ALA A O 1
ATOM 620 N N . GLY A 1 82 ? -17.494 1.893 9.045 1.00 93.69 82 GLY A N 1
ATOM 621 C CA . GLY A 1 82 ? -17.077 1.174 7.847 1.00 93.69 82 GLY A CA 1
ATOM 622 C C . GLY A 1 82 ? -15.804 1.756 7.235 1.00 93.69 82 GLY A C 1
ATOM 623 O O . GLY A 1 82 ? -15.382 2.863 7.576 1.00 93.69 82 GLY A O 1
ATOM 624 N N . ALA A 1 83 ? -15.197 1.005 6.319 1.00 93.31 83 ALA A N 1
ATOM 625 C CA . ALA A 1 83 ? -13.993 1.407 5.604 1.00 93.31 83 ALA A CA 1
ATOM 626 C C . ALA A 1 83 ? -14.108 1.085 4.108 1.00 93.31 83 ALA A C 1
ATOM 628 O O . ALA A 1 83 ? -14.625 0.032 3.737 1.00 93.31 83 ALA A O 1
ATOM 629 N N . ALA A 1 84 ? -13.597 1.974 3.259 1.00 93.94 84 ALA A N 1
ATOM 630 C CA . ALA A 1 84 ? -13.496 1.792 1.817 1.00 93.94 84 ALA A CA 1
ATOM 631 C C . ALA A 1 84 ? -12.040 1.942 1.358 1.00 93.94 84 ALA A C 1
ATOM 633 O O . ALA A 1 84 ? -11.327 2.859 1.767 1.00 93.94 84 ALA A O 1
ATOM 634 N N . LEU A 1 85 ? -11.600 1.046 0.478 1.00 89.56 85 LEU A N 1
ATOM 635 C CA . LEU A 1 85 ? -10.268 1.063 -0.116 1.00 89.56 85 LEU A CA 1
ATOM 636 C C . LEU A 1 85 ? -10.407 1.181 -1.634 1.00 89.56 85 LEU A C 1
ATOM 638 O O . LEU A 1 85 ? -10.998 0.318 -2.277 1.00 89.56 85 LEU A O 1
ATOM 642 N N . LEU A 1 86 ? -9.868 2.256 -2.202 1.00 87.62 86 LEU A N 1
ATOM 643 C CA . LEU A 1 86 ? -9.973 2.591 -3.620 1.00 87.62 86 LEU A CA 1
ATOM 644 C C . LEU A 1 86 ? -8.581 2.535 -4.249 1.00 87.62 86 LEU A C 1
ATOM 646 O O . LEU A 1 86 ? -7.731 3.371 -3.946 1.00 87.62 86 LEU A O 1
ATOM 650 N N . ALA A 1 87 ? -8.342 1.533 -5.099 1.00 86.56 87 ALA A N 1
ATOM 651 C CA . ALA A 1 87 ? -7.020 1.248 -5.669 1.00 86.56 87 ALA A CA 1
ATOM 652 C C . ALA A 1 87 ? -5.885 1.339 -4.618 1.00 86.56 87 ALA A C 1
ATOM 654 O O . ALA A 1 87 ? -4.938 2.105 -4.807 1.00 86.56 87 ALA A O 1
ATOM 655 N N . PRO A 1 88 ? -6.008 0.660 -3.459 1.00 86.31 88 PRO A N 1
ATOM 656 C CA . PRO A 1 88 ? -5.113 0.882 -2.333 1.00 86.31 88 PRO A CA 1
ATOM 657 C C . PRO A 1 88 ? -3.720 0.307 -2.591 1.00 86.31 88 PRO A C 1
ATOM 659 O O . PRO A 1 88 ? -3.557 -0.719 -3.256 1.00 86.31 88 PRO A O 1
ATOM 662 N N . VAL A 1 89 ? -2.715 0.884 -1.932 1.00 84.44 89 VAL A N 1
ATOM 663 C CA . VAL A 1 89 ? -1.495 0.127 -1.634 1.00 84.44 89 VAL A CA 1
ATOM 664 C C . VAL A 1 89 ? -1.892 -0.989 -0.665 1.00 84.44 89 VAL A C 1
ATOM 666 O O . VAL A 1 89 ? -2.210 -0.734 0.501 1.00 84.44 89 VAL A O 1
ATOM 669 N N . THR A 1 90 ? -1.942 -2.214 -1.181 1.00 85.38 90 THR A N 1
ATOM 670 C CA . THR A 1 90 ? -2.428 -3.399 -0.462 1.00 85.38 90 THR A CA 1
ATOM 671 C C . THR A 1 90 ? -1.428 -3.837 0.605 1.00 85.38 90 THR A C 1
ATOM 673 O O . THR A 1 90 ? -0.219 -3.817 0.379 1.00 85.38 90 THR A O 1
ATOM 676 N N . ASN A 1 91 ? -1.928 -4.240 1.776 1.00 88.75 91 ASN A N 1
ATOM 677 C CA . ASN A 1 91 ? -1.105 -4.837 2.823 1.00 88.75 91 ASN A CA 1
ATOM 678 C C . ASN A 1 91 ? -1.139 -6.369 2.717 1.00 88.75 91 ASN A C 1
ATOM 680 O O . ASN A 1 91 ? -1.987 -7.020 3.322 1.00 88.75 91 ASN A O 1
ATOM 684 N N . TYR A 1 92 ? -0.204 -6.932 1.952 1.00 90.94 92 TYR A N 1
ATOM 685 C CA . TYR A 1 92 ? -0.104 -8.378 1.718 1.00 90.94 92 TYR A CA 1
ATOM 686 C C . TYR A 1 92 ? 0.225 -9.185 2.988 1.00 90.94 92 TYR A C 1
ATOM 688 O O . TYR A 1 92 ? -0.096 -10.365 3.070 1.00 90.94 92 TYR A O 1
ATOM 696 N N . TRP A 1 93 ? 0.798 -8.547 4.012 1.00 90.81 93 TRP A N 1
ATOM 697 C CA . TRP A 1 93 ? 1.214 -9.188 5.266 1.00 90.81 93 TRP A CA 1
ATOM 698 C C . TRP A 1 93 ? 0.193 -9.041 6.398 1.00 90.81 93 TRP A C 1
ATOM 700 O O . TRP A 1 93 ? 0.530 -9.163 7.579 1.00 90.81 93 TRP A O 1
ATOM 710 N N . TRP A 1 94 ? -1.058 -8.723 6.073 1.00 89.81 94 TRP A N 1
ATOM 711 C CA . TRP A 1 94 ? -2.092 -8.587 7.086 1.00 89.81 94 TRP A CA 1
ATOM 712 C C . TRP A 1 94 ? -2.492 -9.961 7.656 1.00 89.81 94 TRP A C 1
ATOM 714 O O . TRP A 1 94 ? -2.931 -10.826 6.900 1.00 89.81 94 TRP A O 1
ATOM 724 N N . PRO A 1 95 ? -2.413 -10.176 8.983 1.00 83.69 95 PRO A N 1
ATOM 725 C CA . PRO A 1 95 ? -2.517 -11.514 9.576 1.00 83.69 95 PRO A CA 1
ATOM 726 C C . PRO A 1 95 ? -3.903 -12.159 9.450 1.00 83.69 95 PRO A C 1
ATOM 728 O O . PRO A 1 95 ? -4.012 -13.377 9.522 1.00 83.69 95 PRO A O 1
ATOM 731 N N . ASN A 1 96 ? -4.959 -11.363 9.253 1.00 85.88 96 ASN A N 1
ATOM 732 C CA . ASN A 1 96 ? -6.325 -11.875 9.096 1.00 85.88 96 ASN A CA 1
ATOM 733 C C . ASN A 1 96 ? -6.703 -12.160 7.630 1.00 85.88 96 ASN A C 1
ATOM 735 O O . ASN A 1 96 ? -7.846 -12.530 7.369 1.00 85.88 96 ASN A O 1
ATOM 739 N N . PHE A 1 97 ? -5.789 -11.958 6.673 1.00 86.75 97 PHE A N 1
ATOM 740 C CA . PHE A 1 97 ? -6.001 -12.377 5.288 1.00 86.75 97 PHE A CA 1
ATOM 741 C C . PHE A 1 97 ? -5.508 -13.816 5.083 1.00 86.75 97 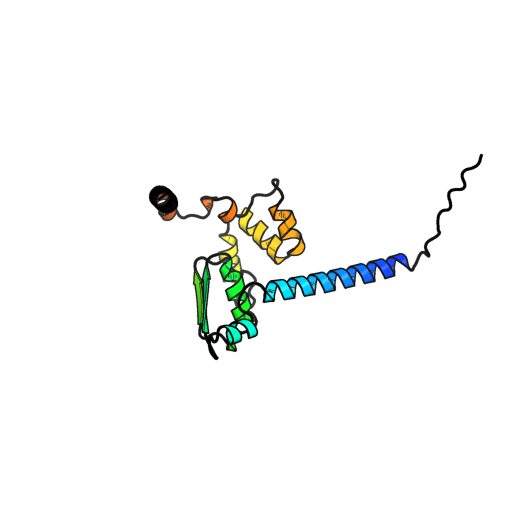PHE A C 1
ATOM 743 O O . PHE A 1 97 ? -4.452 -14.176 5.605 1.00 86.75 97 PHE A O 1
ATOM 750 N N . PRO A 1 98 ? -6.232 -14.646 4.310 1.00 92.56 98 PRO A N 1
ATOM 751 C CA . PRO A 1 98 ? -5.733 -15.956 3.912 1.00 92.56 98 PRO A CA 1
ATOM 752 C C . PRO A 1 98 ? -4.399 -15.820 3.169 1.00 92.56 98 PRO A C 1
ATOM 754 O O . PRO A 1 98 ? -4.326 -15.140 2.145 1.00 92.56 98 PRO A O 1
ATOM 757 N N . ALA A 1 99 ? -3.347 -16.464 3.686 1.00 91.31 99 ALA A N 1
ATOM 758 C CA . ALA A 1 99 ? -1.986 -16.321 3.162 1.00 91.31 99 ALA A CA 1
ATOM 759 C C . ALA A 1 99 ? -1.888 -16.685 1.673 1.00 91.31 99 ALA A C 1
ATOM 761 O O . ALA A 1 99 ? -1.233 -15.983 0.915 1.00 91.31 99 ALA A O 1
ATOM 762 N N . ASN A 1 100 ? -2.625 -17.709 1.233 1.00 94.81 100 ASN A N 1
ATOM 763 C CA . ASN A 1 100 ? -2.689 -18.111 -0.171 1.00 94.81 100 ASN A CA 1
ATOM 764 C C . ASN A 1 100 ? -3.180 -16.982 -1.093 1.00 94.81 100 ASN A C 1
ATOM 766 O O . ASN A 1 100 ? -2.611 -16.786 -2.160 1.00 94.81 100 ASN A O 1
ATOM 770 N N . LEU A 1 101 ? -4.201 -16.227 -0.673 1.00 93.62 101 LEU A N 1
ATOM 771 C CA . LEU A 1 101 ? -4.738 -15.111 -1.455 1.00 93.62 101 LEU A CA 1
ATOM 772 C C . LEU A 1 101 ? -3.779 -13.922 -1.455 1.00 93.62 101 LEU A C 1
ATOM 774 O O . LEU A 1 101 ? -3.597 -13.277 -2.487 1.00 93.62 101 LEU A O 1
ATOM 778 N N . SER A 1 102 ? -3.154 -13.636 -0.310 1.00 93.19 102 SER A N 1
ATOM 779 C CA . SER A 1 102 ? -2.126 -12.598 -0.218 1.00 93.19 102 SER A CA 1
ATOM 780 C C . SER A 1 102 ? -0.929 -12.908 -1.113 1.00 93.19 102 SER A C 1
ATOM 782 O O . SER A 1 102 ? -0.476 -12.026 -1.838 1.00 93.19 102 SER A O 1
ATOM 784 N N . ASP A 1 103 ? -0.443 -14.149 -1.095 1.00 93.31 103 ASP A N 1
ATOM 785 C CA . ASP A 1 103 ? 0.703 -14.593 -1.887 1.00 93.31 103 ASP A CA 1
ATOM 786 C C . ASP A 1 103 ? 0.390 -14.579 -3.385 1.00 93.31 103 ASP A C 1
ATOM 788 O O . ASP A 1 103 ? 1.197 -14.091 -4.179 1.00 93.31 103 ASP A O 1
ATOM 792 N N . GLU A 1 104 ? -0.798 -15.052 -3.774 1.00 94.56 104 GLU A N 1
ATOM 793 C CA . GLU A 1 104 ? -1.282 -14.990 -5.153 1.00 94.56 104 GLU A CA 1
ATOM 794 C C . GLU A 1 104 ? -1.345 -13.535 -5.634 1.00 94.56 104 GLU A C 1
ATOM 796 O O . GLU A 1 104 ? -0.680 -13.176 -6.609 1.00 94.56 104 GLU A O 1
ATOM 801 N N . ALA A 1 105 ? -2.039 -12.658 -4.903 1.00 92.19 105 ALA A N 1
ATOM 802 C CA . ALA A 1 105 ? -2.147 -11.243 -5.251 1.00 92.19 105 ALA A CA 1
ATOM 803 C C . ALA A 1 105 ? -0.778 -10.537 -5.285 1.00 92.19 105 ALA A C 1
ATOM 805 O O . ALA A 1 105 ? -0.519 -9.719 -6.171 1.00 92.19 105 ALA A O 1
ATOM 806 N N . PHE A 1 106 ? 0.122 -10.870 -4.355 1.00 93.50 106 PHE A N 1
ATOM 807 C CA . PHE A 1 106 ? 1.482 -10.336 -4.327 1.00 93.50 106 PHE A CA 1
ATOM 808 C C . PHE A 1 106 ? 2.311 -10.821 -5.520 1.00 93.50 106 PHE A C 1
ATOM 810 O O . PHE A 1 106 ? 3.128 -10.070 -6.055 1.00 93.50 106 PHE A O 1
ATOM 817 N N . SER A 1 107 ? 2.096 -12.058 -5.975 1.00 93.38 107 SER A N 1
ATOM 818 C CA . SER A 1 107 ? 2.799 -12.624 -7.128 1.00 93.38 107 SER A CA 1
ATOM 819 C C . SER A 1 107 ? 2.453 -11.927 -8.446 1.00 93.38 107 SER A C 1
ATOM 821 O O . SER A 1 107 ? 3.312 -11.856 -9.325 1.00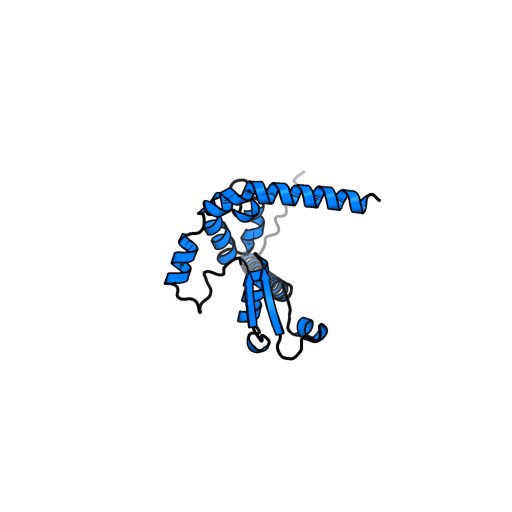 93.38 107 SER A O 1
ATOM 823 N N . HIS A 1 108 ? 1.249 -11.351 -8.550 1.00 92.06 108 HIS A N 1
ATOM 824 C CA . HIS A 1 108 ? 0.801 -10.579 -9.712 1.00 92.06 108 HIS A CA 1
ATOM 825 C C . HIS A 1 108 ? 1.420 -9.178 -9.809 1.00 92.06 108 HIS A C 1
ATOM 827 O O . HIS A 1 108 ? 1.319 -8.536 -10.854 1.00 92.06 108 HIS A O 1
ATOM 833 N N . GLN A 1 109 ? 2.062 -8.684 -8.748 1.00 92.38 109 GLN A N 1
ATOM 834 C CA . GLN A 1 109 ? 2.767 -7.406 -8.793 1.00 92.38 109 GLN A CA 1
ATOM 835 C C . GLN A 1 109 ? 4.009 -7.499 -9.684 1.00 92.38 109 GLN A C 1
ATOM 837 O O . GLN A 1 109 ? 4.690 -8.529 -9.734 1.00 92.38 109 GLN A O 1
ATOM 842 N N . LEU A 1 110 ? 4.363 -6.386 -10.332 1.00 93.12 110 LEU A N 1
ATOM 843 C CA . LEU A 1 110 ? 5.624 -6.298 -11.062 1.00 93.12 110 LEU A CA 1
ATOM 844 C C . LEU A 1 110 ? 6.791 -6.589 -10.112 1.00 93.12 110 LEU A C 1
ATOM 846 O O . LEU A 1 110 ? 6.775 -6.195 -8.945 1.00 93.12 110 LEU A O 1
ATOM 850 N N . THR A 1 111 ? 7.843 -7.239 -10.611 1.00 93.88 111 THR A N 1
ATOM 851 C CA . THR A 1 111 ? 9.016 -7.611 -9.799 1.00 93.88 111 THR A CA 1
ATOM 852 C C . THR A 1 111 ? 9.593 -6.423 -9.026 1.00 93.88 111 THR A C 1
ATOM 854 O O . THR A 1 111 ? 9.926 -6.551 -7.849 1.00 93.88 111 THR A O 1
ATOM 857 N N . GLN A 1 112 ? 9.643 -5.247 -9.658 1.00 92.44 112 GLN A N 1
ATOM 858 C CA . GLN A 1 112 ? 10.072 -4.010 -9.009 1.00 92.44 112 GLN A CA 1
ATOM 859 C C . GLN A 1 112 ? 9.166 -3.614 -7.834 1.00 92.44 112 GLN A C 1
ATOM 861 O O . GLN A 1 112 ? 9.666 -3.225 -6.783 1.00 92.44 112 GLN A O 1
ATOM 866 N N . ASP A 1 113 ? 7.849 -3.756 -7.964 1.00 92.44 113 ASP A N 1
ATOM 867 C CA . ASP A 1 113 ? 6.893 -3.387 -6.917 1.00 92.44 113 ASP A CA 1
ATOM 868 C C . ASP A 1 113 ? 6.994 -4.350 -5.743 1.00 92.44 113 ASP A C 1
ATOM 870 O O . ASP A 1 113 ? 7.014 -3.918 -4.593 1.00 92.44 113 ASP A O 1
ATOM 874 N N . ARG A 1 114 ? 7.188 -5.643 -6.027 1.00 94.38 114 ARG A N 1
ATOM 875 C CA . ARG A 1 114 ? 7.470 -6.658 -5.006 1.00 94.38 114 ARG A CA 1
ATOM 876 C C . ARG A 1 114 ? 8.711 -6.299 -4.198 1.00 94.38 114 ARG A C 1
ATOM 878 O O . ARG A 1 114 ? 8.664 -6.345 -2.974 1.00 94.38 114 ARG A O 1
ATOM 885 N N . TRP A 1 115 ? 9.804 -5.894 -4.848 1.00 93.19 115 TRP A N 1
ATOM 886 C CA . TRP A 1 115 ? 11.017 -5.461 -4.144 1.00 93.19 115 TRP A CA 1
ATOM 887 C C . TRP A 1 115 ? 10.777 -4.218 -3.290 1.00 93.19 115 TRP A C 1
ATOM 889 O O . TRP A 1 115 ? 11.117 -4.225 -2.110 1.00 93.19 115 TRP A O 1
ATOM 899 N N . ASN A 1 116 ? 10.156 -3.181 -3.859 1.00 92.00 116 ASN A N 1
ATOM 900 C CA . ASN A 1 116 ? 9.861 -1.940 -3.141 1.00 92.00 116 ASN A CA 1
ATOM 901 C C . ASN A 1 116 ? 8.967 -2.198 -1.913 1.00 92.00 116 ASN A C 1
ATOM 903 O O . ASN A 1 116 ? 9.248 -1.690 -0.828 1.00 92.00 116 ASN A O 1
ATOM 907 N N . LEU A 1 117 ? 7.936 -3.036 -2.054 1.00 91.56 117 LEU A N 1
ATOM 908 C CA . LEU A 1 117 ? 7.051 -3.427 -0.955 1.00 91.56 117 LEU A CA 1
ATOM 909 C C . LEU A 1 117 ? 7.776 -4.279 0.095 1.00 91.56 117 LEU A C 1
ATOM 911 O O . LEU A 1 117 ? 7.598 -4.042 1.286 1.00 91.56 117 LEU A O 1
ATOM 915 N N . CYS A 1 118 ? 8.624 -5.228 -0.314 1.00 93.56 118 CYS A N 1
ATOM 916 C CA . CYS A 1 118 ? 9.433 -6.019 0.617 1.00 93.56 118 CYS A CA 1
ATOM 917 C C . CYS A 1 118 ? 10.401 -5.146 1.421 1.00 93.56 118 CYS A C 1
ATOM 919 O O . CYS A 1 118 ? 10.529 -5.338 2.627 1.00 93.56 118 CYS A O 1
ATOM 921 N N . VAL A 1 119 ? 11.069 -4.182 0.781 1.00 92.50 119 VAL A N 1
ATOM 922 C CA . VAL A 1 119 ? 11.948 -3.232 1.479 1.00 92.50 119 VAL A CA 1
ATOM 923 C C . VAL A 1 119 ? 11.137 -2.415 2.479 1.00 92.50 119 VAL A C 1
ATOM 925 O O . VAL A 1 119 ? 11.522 -2.343 3.643 1.00 92.50 119 VAL A O 1
ATOM 928 N N . ALA A 1 120 ? 9.985 -1.883 2.063 1.00 89.81 120 ALA A N 1
ATOM 929 C CA . ALA A 1 120 ? 9.103 -1.131 2.951 1.00 89.81 120 ALA A CA 1
ATOM 930 C C . ALA A 1 120 ? 8.599 -1.965 4.143 1.00 89.81 120 ALA A C 1
ATOM 932 O O . ALA A 1 120 ? 8.443 -1.428 5.238 1.00 89.81 120 ALA A O 1
ATOM 933 N N . HIS A 1 121 ? 8.369 -3.266 3.951 1.00 90.56 121 HIS A N 1
ATOM 934 C CA . HIS A 1 121 ? 7.854 -4.152 4.991 1.00 90.56 121 HIS A CA 1
ATOM 935 C C . HIS A 1 121 ? 8.938 -4.661 5.954 1.00 90.56 121 HIS A C 1
ATOM 937 O O . HIS A 1 121 ? 8.794 -4.536 7.168 1.00 90.56 121 HIS A O 1
ATOM 943 N N . TYR A 1 122 ? 10.023 -5.234 5.429 1.00 93.50 122 TYR A N 1
ATOM 944 C CA . TYR A 1 122 ? 11.044 -5.910 6.239 1.00 93.50 122 TYR A CA 1
ATOM 945 C C . TYR A 1 122 ? 12.176 -4.985 6.691 1.00 93.50 122 TYR A C 1
ATOM 947 O O . TYR A 1 122 ? 12.797 -5.236 7.722 1.00 93.50 122 TYR A O 1
ATOM 955 N N . LEU A 1 123 ? 12.458 -3.926 5.930 1.00 93.62 123 LEU A N 1
ATOM 956 C CA . LEU A 1 123 ? 13.557 -2.991 6.178 1.00 93.62 123 LEU A CA 1
ATOM 957 C C . LEU A 1 123 ? 13.049 -1.536 6.123 1.00 93.62 123 LEU A C 1
ATOM 959 O O . LEU A 1 123 ? 13.602 -0.727 5.373 1.00 93.62 123 LEU A O 1
ATOM 963 N N . PRO A 1 124 ? 12.012 -1.155 6.899 1.00 89.38 124 PRO A N 1
ATOM 964 C CA . PRO A 1 124 ? 11.349 0.143 6.755 1.00 89.38 124 PRO A CA 1
ATOM 965 C C . PRO A 1 124 ? 12.302 1.340 6.902 1.00 89.38 124 PRO A C 1
ATOM 967 O O . PRO A 1 124 ? 12.116 2.354 6.228 1.00 89.38 124 PRO A O 1
ATOM 970 N N . TRP A 1 125 ? 13.368 1.213 7.703 1.00 87.19 125 TRP A N 1
ATOM 971 C CA . TRP A 1 125 ? 14.408 2.241 7.865 1.00 87.19 125 TRP A CA 1
ATOM 972 C C . TRP A 1 125 ? 15.223 2.496 6.590 1.00 87.19 125 TRP A C 1
ATOM 974 O O . TRP A 1 125 ? 15.807 3.566 6.428 1.00 87.19 125 TRP A O 1
ATOM 984 N N . LEU A 1 126 ? 15.264 1.524 5.679 1.00 91.00 126 LEU A N 1
ATOM 985 C CA . LEU A 1 126 ? 15.969 1.618 4.409 1.00 91.00 126 LEU A CA 1
ATOM 986 C C . LEU A 1 126 ? 15.088 2.207 3.302 1.00 91.00 126 LEU A C 1
ATOM 988 O O . LEU A 1 126 ? 15.616 2.619 2.276 1.00 91.00 126 LEU A O 1
ATOM 992 N N . THR A 1 127 ? 13.771 2.304 3.502 1.00 87.44 127 THR A N 1
ATOM 993 C CA . THR A 1 127 ? 12.809 2.731 2.470 1.00 87.44 127 THR A CA 1
ATOM 994 C C . THR A 1 127 ? 13.163 4.078 1.847 1.00 87.44 127 THR A C 1
ATOM 996 O O . THR A 1 127 ? 13.148 4.218 0.627 1.00 87.44 127 THR A O 1
ATOM 999 N N . ASN A 1 128 ? 13.518 5.077 2.663 1.00 86.62 128 ASN A N 1
ATOM 1000 C CA . ASN A 1 128 ? 13.885 6.395 2.143 1.00 86.62 128 ASN A CA 1
ATOM 1001 C C . ASN A 1 128 ? 15.175 6.319 1.313 1.00 86.62 128 ASN A C 1
ATOM 1003 O O . ASN A 1 128 ? 15.209 6.759 0.168 1.00 86.62 128 ASN A O 1
ATOM 1007 N N . TRP A 1 129 ? 16.214 5.673 1.851 1.00 88.94 129 TRP A N 1
ATOM 1008 C CA . TRP A 1 129 ? 17.464 5.475 1.121 1.00 88.94 129 TRP A CA 1
ATOM 1009 C C . TRP A 1 129 ? 17.231 4.741 -0.204 1.00 88.94 129 TRP A C 1
ATOM 1011 O O . TRP A 1 129 ? 17.690 5.220 -1.238 1.00 88.94 129 TRP A O 1
ATOM 1021 N N . TRP A 1 130 ? 16.463 3.649 -0.190 1.00 87.69 130 TRP A N 1
ATOM 1022 C CA . TRP A 1 130 ? 16.101 2.865 -1.369 1.00 87.69 130 TRP A CA 1
ATOM 1023 C C . TRP A 1 130 ? 15.447 3.733 -2.448 1.00 87.69 130 TRP A C 1
ATOM 1025 O O . TRP A 1 130 ? 15.903 3.739 -3.588 1.00 87.69 130 TRP A O 1
ATOM 1035 N N . ASN A 1 131 ? 14.462 4.551 -2.066 1.00 85.38 131 ASN A N 1
ATOM 1036 C CA . ASN A 1 131 ? 13.742 5.441 -2.981 1.00 85.38 131 ASN A CA 1
ATOM 1037 C C . ASN A 1 131 ? 14.601 6.582 -3.557 1.00 85.38 131 ASN A C 1
ATOM 1039 O O . ASN A 1 131 ? 14.227 7.174 -4.567 1.00 85.38 131 ASN A O 1
ATOM 1043 N N . THR A 1 132 ? 15.746 6.900 -2.946 1.00 86.50 132 THR A N 1
ATOM 1044 C CA . THR A 1 132 ? 16.689 7.902 -3.482 1.00 86.50 132 THR A CA 1
ATOM 1045 C C . THR A 1 132 ? 17.698 7.320 -4.475 1.00 86.50 132 THR A C 1
ATOM 1047 O O . THR A 1 132 ? 18.352 8.075 -5.199 1.00 86.50 132 THR A O 1
ATOM 1050 N N . GLN A 1 133 ? 17.839 5.992 -4.539 1.00 85.31 133 GLN A N 1
ATOM 1051 C CA . GLN A 1 133 ? 18.801 5.350 -5.431 1.00 85.31 133 GLN A CA 1
ATOM 1052 C C . GLN A 1 133 ? 18.262 5.263 -6.861 1.00 85.31 133 GLN A C 1
ATOM 1054 O O . GLN A 1 133 ? 17.123 4.879 -7.092 1.00 85.31 133 GLN A O 1
ATOM 1059 N N . LYS A 1 134 ? 19.124 5.542 -7.844 1.00 87.12 134 LYS A N 1
ATOM 1060 C CA . LYS A 1 134 ? 18.809 5.370 -9.277 1.00 87.12 134 LYS A CA 1
ATOM 1061 C C . LYS A 1 134 ? 19.134 3.972 -9.811 1.00 87.12 134 LYS A C 1
ATOM 1063 O O . LYS A 1 134 ? 18.800 3.660 -10.948 1.00 87.12 134 LYS A O 1
ATOM 1068 N N . PHE A 1 135 ? 19.830 3.162 -9.013 1.00 85.06 135 PHE A N 1
ATOM 1069 C CA . PHE A 1 135 ? 20.280 1.823 -9.398 1.00 85.06 135 PHE A CA 1
ATOM 1070 C C . PHE A 1 135 ? 19.163 0.779 -9.344 1.00 85.06 135 PHE A C 1
ATOM 1072 O O . PHE A 1 135 ? 19.231 -0.220 -10.055 1.00 85.06 135 PHE A O 1
ATOM 1079 N N . PHE A 1 136 ? 18.142 1.006 -8.516 1.00 86.94 136 PHE A N 1
ATOM 1080 C CA . PHE A 1 136 ? 16.987 0.125 -8.402 1.00 86.94 136 PHE A CA 1
ATOM 1081 C C . PHE A 1 136 ? 15.787 0.733 -9.133 1.00 86.94 136 PHE A C 1
ATOM 1083 O O . PHE A 1 136 ? 15.616 1.954 -9.114 1.00 86.94 136 PHE A O 1
ATOM 1090 N N . PRO A 1 137 ? 14.942 -0.092 -9.774 1.00 87.19 137 PRO A N 1
ATOM 1091 C CA . PRO A 1 137 ? 13.717 0.400 -10.378 1.00 87.19 137 PRO A CA 1
ATOM 1092 C C . PRO A 1 137 ? 12.779 0.939 -9.293 1.00 87.19 137 PRO A C 1
ATOM 1094 O O . PRO A 1 137 ? 12.488 0.265 -8.297 1.00 87.19 137 PRO A O 1
ATOM 1097 N N . ALA A 1 138 ? 12.285 2.158 -9.502 1.00 86.88 138 ALA A N 1
ATOM 1098 C CA . ALA A 1 138 ? 11.251 2.725 -8.650 1.00 86.88 138 ALA A CA 1
ATOM 1099 C C . ALA A 1 138 ? 9.945 1.923 -8.783 1.00 86.88 138 ALA A C 1
ATOM 1101 O O . ALA A 1 138 ? 9.708 1.254 -9.793 1.00 86.88 138 ALA A O 1
ATOM 1102 N N . CYS A 1 139 ? 9.073 2.038 -7.780 1.00 88.06 139 CYS A N 1
ATOM 1103 C CA . CYS A 1 139 ? 7.712 1.506 -7.852 1.00 88.06 139 CYS A CA 1
ATOM 1104 C C . CYS A 1 139 ? 7.015 1.962 -9.152 1.00 88.06 139 CYS A C 1
ATOM 1106 O O . CYS A 1 139 ? 7.200 3.096 -9.610 1.00 88.06 139 CYS A O 1
ATOM 1108 N N . SER A 1 140 ? 6.226 1.085 -9.768 1.00 88.81 140 SER A N 1
ATOM 1109 C CA . SER A 1 140 ? 5.539 1.300 -11.046 1.00 88.81 140 SER A CA 1
ATOM 1110 C C . SER A 1 140 ? 4.639 2.528 -11.022 1.00 88.81 140 SER A C 1
ATOM 1112 O O . SER A 1 140 ? 4.676 3.333 -11.950 1.00 88.81 140 SER A O 1
ATOM 1114 N N . ALA A 1 141 ? 3.932 2.740 -9.911 1.00 84.12 141 ALA A N 1
ATOM 1115 C CA . ALA A 1 141 ? 3.110 3.923 -9.688 1.00 84.12 141 ALA A CA 1
ATOM 1116 C C . ALA A 1 141 ? 3.933 5.225 -9.701 1.00 84.12 141 ALA A C 1
ATOM 1118 O O . ALA A 1 141 ? 3.489 6.229 -10.251 1.00 84.12 141 ALA A O 1
ATOM 1119 N N . ALA A 1 142 ? 5.143 5.213 -9.131 1.00 83.62 142 ALA A N 1
ATOM 1120 C CA . ALA A 1 142 ? 6.015 6.389 -9.062 1.00 83.62 142 ALA A CA 1
ATOM 1121 C C . ALA A 1 142 ? 6.770 6.652 -10.376 1.00 83.62 142 ALA A C 1
ATOM 1123 O O . ALA A 1 142 ? 7.046 7.798 -10.721 1.00 83.62 142 ALA A O 1
ATOM 1124 N N . SER A 1 143 ? 7.100 5.589 -11.111 1.00 86.50 143 SER A N 1
ATOM 1125 C CA . SER A 1 143 ? 7.797 5.652 -12.402 1.00 86.50 143 SER A CA 1
ATOM 1126 C C . SER A 1 143 ? 6.860 5.803 -13.603 1.00 86.50 143 SER A C 1
ATOM 1128 O O . SER A 1 143 ? 7.345 5.890 -14.728 1.00 86.50 143 SER A O 1
ATOM 1130 N N . TYR A 1 144 ? 5.540 5.850 -13.382 1.00 81.75 144 TYR A N 1
ATOM 1131 C CA . TYR A 1 144 ? 4.521 5.828 -14.439 1.00 81.75 144 TYR A CA 1
ATOM 1132 C C . TYR A 1 144 ? 4.695 4.638 -15.393 1.00 81.75 144 TYR A C 1
ATOM 1134 O O . TYR A 1 144 ? 4.507 4.747 -16.604 1.00 81.75 144 TYR A O 1
ATOM 1142 N N . ASN A 1 145 ? 5.075 3.484 -14.844 1.00 86.00 145 ASN A N 1
ATOM 1143 C CA . ASN A 1 145 ? 5.234 2.270 -15.622 1.00 86.00 145 ASN A CA 1
ATOM 1144 C C . ASN A 1 145 ? 3.854 1.687 -15.956 1.00 86.00 145 ASN A C 1
ATOM 1146 O O . ASN A 1 145 ? 3.129 1.214 -15.083 1.00 86.00 145 ASN A O 1
ATOM 1150 N N . HIS A 1 146 ? 3.517 1.686 -17.242 1.00 85.75 146 HIS A N 1
ATOM 1151 C CA . HIS A 1 146 ? 2.253 1.162 -17.752 1.00 85.75 146 HIS A CA 1
ATOM 1152 C C . HIS A 1 146 ? 2.159 -0.371 -17.734 1.00 85.75 146 HIS A C 1
ATOM 1154 O O . HIS A 1 146 ? 1.094 -0.905 -18.015 1.00 85.75 146 HIS A O 1
ATOM 1160 N N . GLY A 1 147 ? 3.227 -1.089 -17.376 1.00 86.81 147 GLY A N 1
ATOM 1161 C CA . GLY A 1 147 ? 3.236 -2.553 -17.291 1.00 86.81 147 GLY A CA 1
ATOM 1162 C C . GLY A 1 147 ? 2.288 -3.141 -16.239 1.00 86.81 147 GLY A C 1
ATOM 1163 O O . GLY A 1 147 ? 2.045 -4.340 -16.259 1.00 86.81 147 GLY A O 1
ATOM 1164 N N . VAL A 1 148 ? 1.750 -2.313 -15.336 1.00 85.00 148 VAL A N 1
ATOM 1165 C CA . VAL A 1 148 ? 0.714 -2.707 -14.364 1.00 85.00 148 VAL A CA 1
ATOM 1166 C C . VAL A 1 148 ? -0.707 -2.631 -14.943 1.00 85.00 148 VAL A C 1
ATOM 1168 O O . VAL A 1 148 ? -1.651 -3.134 -14.341 1.00 85.00 148 VAL A O 1
ATOM 1171 N N . LEU A 1 149 ? -0.879 -1.971 -16.089 1.00 88.38 149 LEU A N 1
ATOM 1172 C CA . LEU A 1 149 ? -2.182 -1.691 -16.680 1.00 88.38 149 LEU A CA 1
ATOM 1173 C C . LEU A 1 149 ? -2.646 -2.848 -17.564 1.00 88.38 149 LEU A C 1
ATOM 1175 O O . LEU A 1 149 ? -1.849 -3.473 -18.266 1.00 88.38 149 LEU A O 1
ATOM 1179 N N . SER A 1 150 ? -3.955 -3.102 -17.564 1.00 89.94 150 SER A N 1
ATOM 1180 C CA . SER A 1 150 ? -4.560 -4.048 -18.502 1.00 89.94 150 SER A CA 1
ATOM 1181 C C . SER A 1 150 ? -4.548 -3.501 -19.932 1.00 89.94 150 SER A C 1
ATOM 1183 O O . SER A 1 150 ? -4.391 -2.300 -20.159 1.00 89.94 150 SER A O 1
ATOM 1185 N N . SER A 1 151 ? -4.771 -4.364 -20.925 1.00 92.25 151 SER A N 1
ATOM 1186 C CA . SER A 1 151 ? -4.896 -3.931 -22.323 1.00 92.25 151 SER A CA 1
ATOM 1187 C C . SER A 1 151 ? -5.997 -2.878 -22.506 1.00 92.25 151 SER A C 1
ATOM 1189 O O . SER A 1 151 ? -5.801 -1.900 -23.222 1.00 92.25 151 SER A O 1
ATOM 1191 N N . GLN A 1 152 ? -7.116 -3.024 -21.795 1.00 93.75 152 GLN A N 1
ATOM 1192 C CA . GLN A 1 152 ? -8.232 -2.081 -21.806 1.00 93.75 152 GLN A CA 1
ATOM 1193 C C . GLN A 1 152 ? -7.842 -0.736 -21.184 1.00 93.75 152 GLN A C 1
ATOM 1195 O O . GLN A 1 152 ? -8.199 0.316 -21.708 1.00 93.75 152 GLN A O 1
ATOM 1200 N N . ASP A 1 153 ? -7.073 -0.750 -20.094 1.00 90.12 153 ASP A N 1
ATOM 1201 C CA . ASP A 1 153 ? -6.572 0.478 -19.472 1.00 90.12 153 ASP A CA 1
ATOM 1202 C C . ASP A 1 153 ? -5.615 1.224 -20.410 1.00 90.12 153 ASP A C 1
ATOM 1204 O O . ASP A 1 153 ? -5.677 2.453 -20.517 1.00 90.12 153 ASP A O 1
ATOM 1208 N N . LEU A 1 154 ? -4.763 0.489 -21.137 1.00 91.56 154 LEU A N 1
ATOM 1209 C CA . LEU A 1 154 ? -3.835 1.063 -22.112 1.00 91.56 154 LEU A CA 1
ATOM 1210 C C . LEU A 1 154 ? -4.573 1.799 -23.240 1.00 91.56 154 LEU A C 1
ATOM 1212 O O . LEU A 1 154 ? -4.166 2.898 -23.622 1.00 91.56 154 LEU A O 1
ATOM 1216 N N . GLU A 1 155 ? -5.691 1.253 -23.728 1.00 93.56 155 GLU A N 1
ATOM 1217 C CA . GLU A 1 155 ? -6.538 1.903 -24.742 1.00 93.56 155 GLU A CA 1
ATOM 1218 C C . GLU A 1 155 ? -7.143 3.232 -24.261 1.00 93.56 155 GLU A C 1
ATOM 1220 O O . GLU A 1 155 ? -7.464 4.119 -25.062 1.00 93.56 155 GLU A O 1
ATOM 1225 N N . LEU A 1 156 ? -7.297 3.399 -22.946 1.00 90.69 156 LEU A N 1
ATOM 1226 C CA . LEU A 1 156 ? -7.846 4.610 -22.342 1.00 90.69 156 LEU A CA 1
ATOM 1227 C C . LEU A 1 156 ? -6.786 5.678 -22.063 1.00 90.69 156 LEU A C 1
ATOM 1229 O O . LEU A 1 156 ? -7.155 6.852 -21.950 1.00 90.69 156 LEU A O 1
ATOM 1233 N N . ILE A 1 157 ? -5.494 5.328 -22.009 1.00 86.75 157 ILE A N 1
ATOM 1234 C CA . ILE A 1 157 ? -4.409 6.283 -21.723 1.00 86.75 157 ILE A CA 1
ATOM 1235 C C . ILE A 1 157 ? -4.466 7.515 -22.634 1.00 86.75 157 ILE A C 1
ATOM 1237 O O . ILE A 1 157 ? -4.458 8.625 -22.094 1.00 86.75 157 ILE A O 1
ATOM 1241 N N . PRO A 1 158 ? -4.574 7.401 -23.976 1.00 89.06 158 PRO A N 1
ATOM 1242 C CA . PRO A 1 158 ? -4.580 8.583 -24.836 1.00 89.06 158 PRO A CA 1
ATOM 1243 C C . PRO A 1 158 ? -5.752 9.523 -24.524 1.00 89.06 158 PRO A C 1
ATOM 1245 O O . PRO A 1 158 ? -5.586 10.743 -24.483 1.00 89.06 158 PRO A O 1
ATOM 1248 N N . LYS A 1 159 ? -6.933 8.956 -24.231 1.00 88.94 159 LYS A N 1
ATOM 1249 C CA . LYS A 1 159 ? -8.136 9.717 -23.859 1.00 88.94 159 LYS A CA 1
ATOM 1250 C C . LYS A 1 159 ? -7.959 10.409 -22.508 1.00 88.94 159 LYS A C 1
ATOM 1252 O O . LYS A 1 159 ? -8.361 11.562 -22.353 1.00 88.94 159 LYS A O 1
ATOM 1257 N N . TYR A 1 160 ? -7.365 9.717 -21.538 1.00 82.56 160 TYR A N 1
ATOM 1258 C CA . TYR A 1 160 ? -7.071 10.265 -20.218 1.00 82.56 160 TYR A CA 1
ATOM 1259 C C . TYR A 1 160 ? -6.061 11.417 -20.295 1.00 82.56 160 TYR A C 1
ATOM 1261 O O . TYR A 1 160 ? -6.328 12.496 -19.763 1.00 82.56 160 TYR A O 1
ATOM 1269 N N . CYS A 1 161 ? -4.953 11.233 -21.019 1.00 82.69 161 CYS A N 1
ATOM 1270 C CA . CYS A 1 161 ? -3.937 12.265 -21.227 1.00 82.69 161 CYS A CA 1
ATOM 1271 C C . CYS A 1 161 ? -4.528 13.514 -21.890 1.00 82.69 161 CYS A C 1
ATOM 1273 O O . CYS A 1 161 ? -4.362 14.612 -21.364 1.00 82.69 161 CYS A O 1
ATOM 1275 N N . ALA A 1 162 ? -5.311 13.346 -22.962 1.00 84.94 162 ALA A N 1
ATOM 1276 C CA . ALA A 1 162 ? -5.968 14.464 -23.637 1.00 84.94 162 ALA A CA 1
ATOM 1277 C C . ALA A 1 162 ? -6.893 15.262 -22.696 1.00 84.94 162 ALA A C 1
ATOM 1279 O O . ALA A 1 162 ? -6.856 16.493 -22.685 1.00 84.94 162 ALA A O 1
ATOM 1280 N N . ARG A 1 163 ? -7.692 14.583 -21.856 1.00 83.25 163 ARG A N 1
ATOM 1281 C CA . ARG A 1 163 ? -8.546 15.257 -20.857 1.00 83.25 163 ARG A CA 1
ATOM 1282 C C . ARG A 1 163 ? -7.736 15.973 -19.783 1.00 83.25 163 ARG A C 1
ATOM 1284 O O . ARG A 1 163 ? -8.101 17.080 -19.397 1.00 83.25 163 ARG A O 1
ATOM 1291 N N . ARG A 1 164 ? -6.659 15.356 -19.289 1.00 82.81 164 ARG A N 1
ATOM 1292 C CA . ARG A 1 164 ? -5.789 15.960 -18.275 1.00 82.81 164 ARG A CA 1
ATOM 1293 C C . ARG A 1 164 ? -5.135 17.230 -18.808 1.00 82.81 164 ARG A C 1
ATOM 1295 O O . ARG A 1 164 ? -5.126 18.241 -18.115 1.00 82.81 164 ARG A O 1
ATOM 1302 N N . ASP A 1 165 ? -4.630 17.200 -20.035 1.00 82.31 165 ASP A N 1
ATOM 1303 C CA . ASP A 1 165 ? -3.975 18.358 -20.640 1.00 82.31 165 ASP A CA 1
ATOM 1304 C C . ASP A 1 165 ? -4.980 19.495 -20.873 1.00 82.31 165 ASP A C 1
ATOM 1306 O O . ASP A 1 165 ? -4.695 20.641 -20.522 1.00 82.31 165 ASP A O 1
ATOM 1310 N N . LEU A 1 166 ? -6.197 19.178 -21.333 1.00 75.31 166 LEU A N 1
ATOM 1311 C CA . LEU A 1 166 ? -7.309 20.134 -21.410 1.00 75.31 166 LEU A CA 1
ATOM 1312 C C . LEU A 1 166 ? -7.650 20.741 -20.042 1.00 75.31 166 LEU A C 1
ATOM 1314 O O . LEU A 1 166 ? -7.746 21.962 -19.930 1.00 75.31 166 LEU A O 1
ATOM 1318 N N . TYR A 1 167 ? -7.771 19.920 -18.994 1.00 71.62 167 TYR A N 1
ATOM 1319 C CA . TYR A 1 167 ? -8.004 20.398 -17.628 1.00 71.62 167 TYR A CA 1
ATOM 1320 C C . TYR A 1 167 ? -6.898 21.360 -17.173 1.00 71.62 167 TYR A C 1
ATOM 1322 O O . TYR A 1 167 ? -7.185 22.457 -16.695 1.00 71.62 167 TYR A O 1
ATOM 1330 N N . MET A 1 168 ? -5.630 21.000 -17.388 1.00 78.31 168 MET A N 1
ATOM 1331 C CA . MET A 1 168 ? -4.485 21.835 -17.011 1.00 78.31 168 MET A CA 1
ATOM 1332 C C . MET A 1 168 ? -4.410 23.142 -17.812 1.00 78.31 168 MET A C 1
ATOM 1334 O O . MET A 1 168 ? -3.967 24.161 -17.275 1.00 78.31 168 MET A O 1
ATOM 1338 N N . ILE A 1 169 ? -4.836 23.137 -19.078 1.00 78.88 169 ILE A N 1
ATOM 1339 C CA . ILE A 1 169 ? -4.936 24.337 -19.920 1.00 78.88 169 ILE A CA 1
ATOM 1340 C C . ILE A 1 169 ? -6.062 25.251 -19.423 1.00 78.88 169 ILE A C 1
ATOM 1342 O O . ILE A 1 169 ? -5.832 26.448 -19.240 1.00 78.88 169 ILE A O 1
ATOM 1346 N N . CYS A 1 170 ? -7.256 24.707 -19.171 1.00 70.38 170 CYS A N 1
ATOM 1347 C CA . CYS A 1 170 ? -8.395 25.460 -18.645 1.00 70.38 170 CYS A CA 1
ATOM 1348 C C . CYS A 1 170 ? -8.070 26.072 -17.280 1.00 70.38 170 CYS A C 1
ATOM 1350 O O . CYS A 1 170 ? -8.242 27.275 -17.101 1.00 70.38 170 CYS A O 1
ATOM 1352 N N . HIS A 1 171 ? -7.505 25.286 -16.362 1.00 68.69 171 HIS A N 1
ATOM 1353 C CA . HIS A 1 171 ? -7.189 25.743 -15.013 1.00 68.69 171 HIS A CA 1
ATOM 1354 C C . HIS A 1 171 ? -6.135 26.866 -15.004 1.00 68.69 171 HIS A C 1
ATOM 1356 O O . HIS A 1 171 ? -6.299 27.864 -14.303 1.00 68.69 171 HIS A O 1
ATOM 1362 N N . ARG A 1 172 ? -5.098 26.775 -15.855 1.00 68.38 172 ARG A N 1
ATOM 1363 C CA . ARG A 1 172 ? -4.104 27.856 -16.018 1.00 68.38 172 ARG A CA 1
ATOM 1364 C C . ARG A 1 172 ? -4.677 29.139 -16.614 1.00 68.38 172 ARG A C 1
ATOM 1366 O O . ARG A 1 172 ? -4.123 30.202 -16.346 1.00 68.38 172 ARG A O 1
ATOM 1373 N N . ARG A 1 173 ? -5.735 29.061 -17.426 1.00 57.62 173 ARG A N 1
ATOM 1374 C CA . ARG A 1 173 ? -6.410 30.251 -17.970 1.00 57.62 173 ARG A CA 1
ATOM 1375 C C . ARG A 1 173 ? -7.261 30.953 -16.913 1.00 57.62 173 ARG A C 1
ATOM 1377 O O . ARG A 1 173 ? -7.238 32.172 -16.870 1.00 57.62 173 ARG A O 1
ATOM 1384 N N . THR A 1 174 ? -7.917 30.210 -16.023 1.00 57.44 174 THR A N 1
ATOM 1385 C CA . THR A 1 174 ? -8.698 30.773 -14.902 1.00 57.44 174 THR A CA 1
ATOM 1386 C C . THR A 1 174 ? -7.863 31.434 -13.805 1.00 57.44 174 THR A C 1
ATOM 1388 O O . THR A 1 174 ? -8.381 32.297 -13.121 1.00 57.44 174 THR A O 1
ATOM 1391 N N . ILE A 1 175 ? -6.592 31.058 -13.623 1.00 57.25 175 ILE A N 1
ATOM 1392 C CA . ILE A 1 175 ? -5.708 31.667 -12.601 1.00 57.25 175 ILE A CA 1
ATOM 1393 C C . ILE A 1 175 ? -5.021 32.948 -13.119 1.00 57.25 175 ILE A C 1
ATOM 1395 O O . ILE A 1 175 ? -4.450 33.711 -12.346 1.00 57.25 175 ILE A O 1
ATOM 1399 N N . LYS A 1 176 ? -5.045 33.188 -14.436 1.00 52.75 176 LYS A N 1
ATOM 1400 C CA . LYS A 1 176 ? -4.401 34.345 -15.082 1.00 52.75 176 LYS A CA 1
ATOM 1401 C C . LYS A 1 176 ? -5.371 35.471 -15.477 1.00 52.75 176 LYS A C 1
ATOM 1403 O O . LYS A 1 176 ? -4.932 36.394 -16.158 1.00 52.75 176 LYS A O 1
ATOM 1408 N N . ALA A 1 177 ? -6.643 35.383 -15.094 1.00 47.09 177 ALA A N 1
ATOM 1409 C CA . ALA A 1 177 ? -7.653 36.433 -15.255 1.00 47.09 177 ALA A CA 1
ATOM 1410 C C . ALA A 1 177 ? -8.008 37.001 -13.878 1.00 47.09 177 ALA A C 1
ATOM 1412 O O . ALA A 1 177 ? -8.224 38.228 -13.804 1.00 47.09 177 ALA A O 1
#

Organism: NCBI:txid402998

Secondary structure (DSSP, 8-state):
-----------TTHHHHHHHHHHHHHHHHHHHHHHHHHHHTS--HHHHHHTT--SSEEEEEEGGGHHHHHHHHHH-GGGEEEEEEES----TT-TTS-HHHHHHHHHTS-HHHHHHHHHHHH-GGGHHHHHH-SSSPPPHHHHT-GGGS-HHHHHHHHHHHHHHHHHHHHHHHHT--

Radius of gyration: 24.28 Å; chains: 1; bounding box: 80×54×54 Å

pLDDT: mean 79.73, std 14.7, range [38.47, 94.81]

Sequence (177 aa):
MTQQKSSIPLPSGMFGKILAVLFIGFLAYAYRAIQEAVVATGLSPELADQLELGSKFYVAGFSMGGQAVWTLLKYIPHRLAGAALLAPVTNYWWPNFPANLSDEAFSHQLTQDRWNLCVAHYLPWLTNWWNTQKFFPACSAASYNHGVLSSQDLELIPKYCARRDLYMICHRRTIKA